Protein AF-B0W2R3-F1 (afdb_monomer_lite)

Organism: Culex quinquefasciatus (NCBI:txid7176)

Foldseek 3Di:
DVVVVVVVVVVVVPDDDDDDDDPPVVVPPPDDDPDDDPDDPPPDDDPPPPPPDDDQDLVNDDPVPHDDPQDPVNVVQVVVVHDDD

Sequence (85 aa):
MVFVRSMLNSAKRIPMIRFRKGGPHLDAAGQSAPAAQAGQAVSGAQPRSVSTGEAIEEWQLPARYRRKPIDDVEIEWINRGGPPA

Radius of gyration: 24.53 Å; chains: 1; bounding box: 42×64×50 Å

pLDDT: mean 73.32, std 16.79, range [43.62, 96.5]

InterPro domains:
  IPR020373 Alpha-ketoglutarate dehydrogenase component 4/YMR-31 [PF10937] (34-82)

Structure (mmCIF, N/CA/C/O backbone):
data_AF-B0W2R3-F1
#
_entry.id   AF-B0W2R3-F1
#
loop_
_atom_site.group_PDB
_atom_site.id
_atom_site.type_symbol
_atom_site.label_atom_id
_atom_site.label_alt_id
_atom_site.label_comp_id
_atom_site.label_asym_id
_atom_site.label_entity_id
_atom_site.label_seq_id
_atom_site.pdbx_PDB_ins_code
_atom_site.Cartn_x
_atom_site.Cartn_y
_atom_site.Cartn_z
_atom_site.occupancy
_atom_site.B_iso_or_equiv
_atom_site.auth_seq_id
_atom_site.auth_comp_id
_atom_site.auth_asym_id
_atom_site.auth_atom_id
_atom_site.pdbx_PDB_model_num
ATOM 1 N N . MET A 1 1 ? -21.232 52.131 16.791 1.00 55.06 1 MET A N 1
ATOM 2 C CA . MET A 1 1 ? -20.244 51.645 17.788 1.00 55.06 1 MET A CA 1
ATOM 3 C C . MET A 1 1 ? -20.376 50.125 17.993 1.00 55.06 1 MET A C 1
ATOM 5 O O . MET A 1 1 ? -20.580 49.660 19.103 1.00 55.06 1 MET A O 1
ATOM 9 N N . VAL A 1 2 ? -20.305 49.331 16.914 1.00 57.47 2 VAL A N 1
ATOM 10 C CA . VAL A 1 2 ? -20.550 47.866 16.953 1.00 57.47 2 VAL A CA 1
ATOM 11 C C . VAL A 1 2 ? -19.251 47.082 16.720 1.00 57.47 2 VAL A C 1
ATOM 13 O O . VAL A 1 2 ? -18.986 46.088 17.391 1.00 57.47 2 VAL A O 1
ATOM 16 N N . PHE A 1 3 ? -18.370 47.606 15.863 1.00 58.84 3 PHE A N 1
ATOM 17 C CA . PHE A 1 3 ? -17.072 47.004 15.544 1.00 58.84 3 PHE A CA 1
ATOM 18 C C . PHE A 1 3 ? -16.114 46.901 16.742 1.00 58.84 3 PHE A C 1
ATOM 20 O O . PHE A 1 3 ? -15.454 45.879 16.909 1.00 58.84 3 PHE A O 1
ATOM 27 N N . VAL A 1 4 ? -16.103 47.896 17.637 1.00 61.16 4 VAL A N 1
ATOM 28 C CA . VAL A 1 4 ? -15.249 47.887 18.843 1.00 61.16 4 VAL A CA 1
ATOM 29 C C . VAL A 1 4 ? -15.622 46.732 19.779 1.00 61.16 4 VAL A C 1
ATOM 31 O O . VAL A 1 4 ? -14.758 46.065 20.342 1.00 61.16 4 VAL A O 1
ATOM 34 N N . ARG A 1 5 ? -16.921 46.433 19.898 1.00 61.34 5 ARG A N 1
ATOM 35 C CA . ARG A 1 5 ? -17.421 45.361 20.768 1.00 61.34 5 ARG A CA 1
ATOM 36 C C . ARG A 1 5 ? -17.096 43.969 20.218 1.00 61.34 5 ARG A C 1
ATOM 38 O O . ARG A 1 5 ? -16.801 43.066 20.996 1.00 61.34 5 ARG A O 1
ATOM 45 N N . SER A 1 6 ? -17.090 43.819 18.891 1.00 63.81 6 SER A N 1
ATOM 46 C CA . SER A 1 6 ? -16.667 42.587 18.209 1.00 63.81 6 SER A CA 1
ATOM 47 C C . SER A 1 6 ? -15.174 42.292 18.417 1.00 63.81 6 SER A C 1
ATOM 49 O O . SER A 1 6 ? -14.803 41.171 18.781 1.00 63.81 6 SER A O 1
ATOM 51 N N . MET A 1 7 ? -14.309 43.306 18.284 1.00 63.97 7 MET A N 1
ATOM 52 C CA . MET A 1 7 ? -12.866 43.137 18.498 1.00 63.97 7 MET A CA 1
ATOM 53 C C . MET A 1 7 ? -12.520 42.794 19.953 1.00 63.97 7 MET A C 1
ATOM 55 O O . MET A 1 7 ? -11.747 41.867 20.196 1.00 63.97 7 MET A O 1
ATOM 59 N N . LEU A 1 8 ? -13.151 43.461 20.927 1.00 65.38 8 LEU A N 1
ATOM 60 C CA . LEU A 1 8 ? -12.948 43.171 22.354 1.00 65.38 8 LEU A CA 1
ATOM 61 C C . LEU A 1 8 ? -13.373 41.742 22.739 1.00 65.38 8 LEU A C 1
ATOM 63 O O . LEU A 1 8 ? -12.734 41.110 23.581 1.00 65.38 8 LEU A O 1
ATOM 67 N N . ASN A 1 9 ? -14.428 41.209 22.118 1.00 65.88 9 ASN A N 1
ATOM 68 C CA . ASN A 1 9 ? -14.856 39.825 22.340 1.00 65.88 9 ASN A CA 1
ATOM 69 C C . ASN A 1 9 ? -13.946 38.802 21.644 1.00 65.88 9 ASN A C 1
ATOM 71 O O . ASN A 1 9 ? -13.742 37.712 22.180 1.00 65.88 9 ASN A O 1
ATOM 75 N N . SER A 1 10 ? -13.376 39.148 20.488 1.00 62.31 10 SER A N 1
ATOM 76 C CA . SER A 1 10 ? -12.458 38.272 19.749 1.00 62.31 10 SER A CA 1
ATOM 77 C C . SER A 1 10 ? -11.134 38.087 20.492 1.00 62.31 10 SER A C 1
ATOM 79 O O . SER A 1 10 ? -10.665 36.961 20.617 1.00 62.31 10 SER A O 1
ATOM 81 N N . ALA A 1 11 ? -1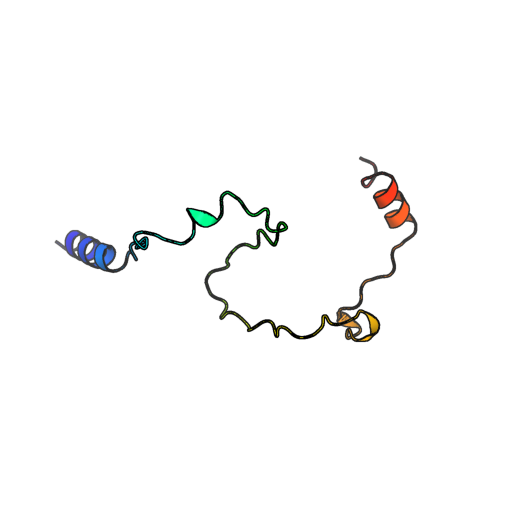0.591 39.150 21.098 1.00 62.88 11 ALA A N 1
ATOM 82 C CA . ALA A 1 11 ? -9.360 39.077 21.892 1.00 62.88 11 ALA A CA 1
ATOM 83 C C . ALA A 1 11 ? -9.455 38.103 23.087 1.00 62.88 11 ALA A C 1
ATOM 85 O O . ALA A 1 11 ? -8.473 37.452 23.431 1.00 62.88 11 ALA A O 1
ATOM 86 N N . LYS A 1 12 ? -10.644 37.935 23.686 1.00 66.69 12 LYS A N 1
ATOM 87 C CA . LYS A 1 12 ? -10.879 36.959 24.771 1.00 66.69 12 LYS A CA 1
ATOM 88 C C . LYS A 1 12 ? -10.886 35.502 24.299 1.00 66.69 12 LYS A C 1
ATOM 90 O O . LYS A 1 12 ? -10.757 34.604 25.124 1.00 66.69 12 LYS A O 1
ATOM 95 N N . ARG A 1 13 ? -11.081 35.262 23.000 1.00 70.75 13 ARG A N 1
ATOM 96 C CA . ARG A 1 13 ? -11.188 33.922 22.404 1.00 70.75 13 ARG A CA 1
ATOM 97 C C . ARG A 1 13 ? -9.920 33.464 21.691 1.00 70.75 13 ARG A C 1
ATOM 99 O O . ARG A 1 13 ? -9.925 32.366 21.153 1.00 70.75 13 ARG A O 1
ATOM 106 N N . ILE A 1 14 ? -8.857 34.268 21.684 1.00 78.06 14 ILE A N 1
ATOM 107 C CA . ILE A 1 14 ? -7.559 33.858 21.144 1.00 78.06 14 ILE A CA 1
ATOM 108 C C . ILE A 1 14 ? -6.820 33.114 22.266 1.00 78.06 14 ILE A C 1
ATOM 110 O O . ILE A 1 14 ? -6.360 33.762 23.211 1.00 78.06 14 ILE A O 1
ATOM 114 N N . PRO A 1 15 ? -6.724 31.770 22.233 1.00 78.25 15 PRO A N 1
ATOM 115 C CA . PRO A 1 15 ? -5.963 31.041 23.236 1.00 78.25 15 PRO A CA 1
ATOM 116 C C . PRO A 1 15 ? -4.489 31.442 23.124 1.00 78.25 15 PRO A C 1
ATOM 118 O O . PRO A 1 15 ? -3.826 31.165 22.127 1.00 78.25 15 PRO A O 1
ATOM 121 N N . MET A 1 16 ? -3.967 32.119 24.146 1.00 79.94 16 MET A N 1
ATOM 122 C CA . MET A 1 16 ? -2.539 32.414 24.221 1.00 79.94 16 MET A CA 1
ATOM 123 C C . MET A 1 16 ? -1.788 31.159 24.652 1.00 79.94 16 MET A C 1
ATOM 125 O O . MET A 1 16 ? -2.087 30.577 25.698 1.00 79.94 16 MET A O 1
ATOM 129 N N . ILE A 1 17 ? -0.779 30.772 23.876 1.00 80.56 17 ILE A N 1
ATOM 130 C CA . ILE A 1 17 ? 0.143 29.700 24.250 1.00 80.56 17 ILE A CA 1
ATOM 131 C C . ILE A 1 17 ? 0.890 30.134 25.521 1.00 80.56 17 ILE A C 1
ATOM 133 O O . ILE A 1 17 ? 1.529 31.187 25.551 1.00 80.56 17 ILE A O 1
ATOM 137 N N . ARG A 1 18 ? 0.799 29.338 26.593 1.00 81.25 18 ARG A N 1
ATOM 138 C CA . ARG A 1 18 ? 1.547 29.546 27.842 1.00 81.25 18 ARG A CA 1
ATOM 139 C C . ARG A 1 18 ? 2.706 28.561 27.886 1.00 81.25 18 ARG A C 1
ATOM 141 O O . ARG A 1 18 ? 2.496 27.362 28.040 1.00 81.25 18 ARG A O 1
ATOM 148 N N . PHE A 1 19 ? 3.928 29.063 27.778 1.00 78.38 19 PHE A N 1
ATOM 149 C CA . PHE A 1 19 ? 5.112 28.233 27.967 1.00 78.38 19 PHE A CA 1
ATOM 150 C C . PHE A 1 19 ? 5.350 27.996 29.460 1.00 78.38 19 PHE A C 1
ATOM 152 O O . PHE A 1 19 ? 5.322 28.932 30.263 1.00 78.38 19 PHE A O 1
ATOM 159 N N . ARG A 1 20 ? 5.599 26.740 29.844 1.00 78.88 20 ARG A N 1
ATOM 160 C CA . ARG A 1 20 ? 6.051 26.413 31.200 1.00 78.88 20 ARG A CA 1
ATOM 161 C C . ARG A 1 20 ? 7.472 26.948 31.380 1.00 78.88 20 ARG A C 1
ATOM 163 O O . ARG A 1 20 ? 8.359 26.614 30.598 1.00 78.88 20 ARG A O 1
ATOM 170 N N . LYS A 1 21 ? 7.703 27.739 32.431 1.00 74.19 21 LYS A N 1
ATOM 171 C CA . LYS A 1 21 ? 9.062 28.108 32.854 1.00 74.19 21 LYS A CA 1
ATOM 172 C C . LYS A 1 21 ? 9.798 26.823 33.259 1.00 74.19 21 LYS A C 1
ATOM 174 O O . LYS A 1 21 ? 9.363 26.150 34.190 1.00 74.19 21 LYS A O 1
ATOM 179 N N . GLY A 1 22 ? 10.861 26.478 32.529 1.00 72.56 22 GLY A N 1
ATOM 180 C CA . GLY A 1 22 ? 11.652 25.259 32.746 1.00 72.56 22 GLY A CA 1
ATOM 181 C C . GLY A 1 22 ? 11.068 23.983 32.125 1.00 72.56 22 GLY A C 1
ATOM 182 O O . GLY A 1 22 ? 11.127 22.929 32.746 1.00 72.56 22 GLY A O 1
ATOM 183 N N . GLY A 1 23 ? 10.444 24.060 30.942 1.00 63.56 23 GLY A N 1
ATOM 184 C CA . GLY A 1 23 ? 10.018 22.861 30.206 1.00 63.56 23 GLY A CA 1
ATOM 185 C C . GLY A 1 23 ? 11.196 21.929 29.853 1.00 63.56 23 GLY A C 1
ATOM 186 O O . GLY A 1 23 ? 12.320 22.410 29.720 1.00 63.56 23 GLY A O 1
ATOM 187 N N . PRO A 1 24 ? 10.945 20.621 29.644 1.00 60.88 24 PRO A N 1
ATOM 188 C CA . PRO A 1 24 ? 11.964 19.558 29.535 1.00 60.88 24 PRO A CA 1
ATOM 189 C C . PRO A 1 24 ? 12.893 19.657 28.308 1.00 60.88 24 PRO A C 1
ATOM 191 O O . PRO A 1 24 ? 13.671 18.751 28.035 1.00 60.88 24 PRO A O 1
ATOM 194 N N . HIS A 1 25 ? 12.818 20.743 27.539 1.00 56.59 25 HIS A N 1
ATOM 195 C CA . HIS A 1 25 ? 13.588 20.910 26.311 1.00 56.59 25 HIS A CA 1
ATOM 196 C C . HIS A 1 25 ? 15.054 21.306 26.547 1.00 56.59 25 HIS A C 1
ATOM 198 O O . HIS A 1 25 ? 15.839 21.260 25.607 1.00 56.59 25 HIS A O 1
ATOM 204 N N . LEU A 1 26 ? 15.452 21.665 27.773 1.00 56.88 26 LEU A N 1
ATOM 205 C CA . LEU A 1 26 ? 16.869 21.922 28.060 1.00 56.88 26 LEU A CA 1
ATOM 206 C C . LEU A 1 26 ? 17.682 20.630 28.245 1.00 56.88 26 LEU A C 1
ATOM 208 O O . LEU A 1 26 ? 18.873 20.635 27.958 1.00 56.88 26 LEU A O 1
ATOM 212 N N . ASP A 1 27 ? 17.038 19.519 28.612 1.00 53.75 27 ASP A N 1
ATOM 213 C CA . ASP A 1 27 ? 17.724 18.235 28.830 1.00 53.75 27 ASP A CA 1
ATOM 214 C C . ASP A 1 27 ? 17.720 17.333 27.579 1.00 53.75 27 ASP A C 1
ATOM 216 O O . ASP A 1 27 ? 18.464 16.358 27.498 1.00 53.75 27 ASP A O 1
ATOM 220 N N . ALA A 1 28 ? 16.920 17.671 26.560 1.00 55.72 28 ALA A N 1
ATOM 221 C CA . ALA A 1 28 ? 16.776 16.878 25.335 1.00 55.72 28 ALA A CA 1
ATOM 222 C C . ALA A 1 28 ? 17.839 17.174 24.254 1.00 55.72 28 ALA A C 1
ATOM 224 O O . ALA A 1 28 ? 17.808 16.563 23.189 1.00 55.72 28 ALA A O 1
ATOM 225 N N . ALA A 1 29 ? 18.795 18.077 24.503 1.00 54.78 29 ALA A N 1
ATOM 226 C CA . ALA A 1 29 ? 19.873 18.380 23.552 1.00 54.78 29 ALA A CA 1
ATOM 227 C C . ALA A 1 29 ? 20.931 17.257 23.427 1.00 54.78 29 ALA A C 1
ATOM 229 O O . ALA A 1 29 ? 21.858 17.384 22.631 1.00 54.78 29 ALA A O 1
ATOM 230 N N . GLY A 1 30 ? 20.808 16.163 24.192 1.00 55.59 30 GLY A N 1
ATOM 231 C CA . GLY A 1 30 ? 21.802 15.084 24.242 1.00 55.59 30 GLY A CA 1
ATOM 232 C C . GLY A 1 30 ? 21.289 13.670 23.963 1.00 55.59 30 GLY A C 1
ATOM 233 O O . GLY A 1 30 ? 22.079 12.734 24.049 1.00 55.59 30 GLY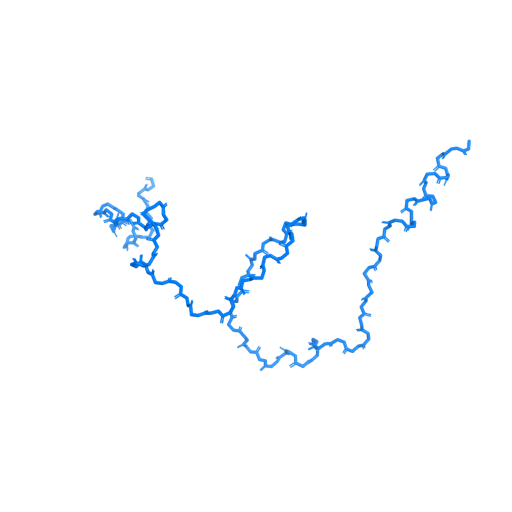 A O 1
ATOM 234 N N . GLN A 1 31 ? 20.007 13.472 23.642 1.00 49.09 31 GLN A N 1
ATOM 235 C CA . GLN A 1 31 ? 19.485 12.147 23.290 1.00 49.09 31 GLN A CA 1
ATOM 236 C C . GLN A 1 31 ? 18.875 12.162 21.893 1.00 49.09 31 GLN A C 1
ATOM 238 O O . GLN A 1 31 ? 17.773 12.657 21.665 1.00 49.09 31 GLN A O 1
ATOM 243 N N . SER A 1 32 ? 19.610 11.576 20.953 1.00 54.38 32 SER A N 1
ATOM 244 C CA . SER A 1 32 ? 19.124 11.144 19.649 1.00 54.38 32 SER A CA 1
ATOM 245 C C . SER A 1 32 ? 18.009 10.106 19.831 1.00 54.38 32 SER A C 1
ATOM 247 O O . SER A 1 32 ? 18.247 8.902 19.872 1.00 54.38 32 SER A O 1
ATOM 249 N N . ALA A 1 33 ? 16.770 10.578 19.956 1.00 55.75 33 ALA A N 1
ATOM 250 C CA . ALA A 1 33 ? 15.592 9.738 19.798 1.00 55.75 33 ALA A CA 1
ATOM 251 C C . ALA A 1 33 ? 15.419 9.388 18.304 1.00 55.75 33 ALA A C 1
ATOM 253 O O . ALA A 1 33 ? 15.626 10.258 17.450 1.00 55.75 33 ALA A O 1
ATOM 254 N N . PRO A 1 34 ? 15.050 8.140 17.957 1.00 51.16 34 PRO A N 1
ATOM 255 C CA . PRO A 1 34 ? 14.800 7.764 16.573 1.00 51.16 34 PRO A CA 1
ATOM 256 C C . PRO A 1 34 ? 13.640 8.597 16.018 1.00 51.16 34 PRO A C 1
ATOM 258 O O . PRO A 1 34 ? 12.649 8.844 16.706 1.00 51.16 34 PRO A O 1
ATOM 261 N N . ALA A 1 35 ? 13.785 9.053 14.773 1.00 56.47 35 ALA A N 1
ATOM 262 C CA . ALA A 1 35 ? 12.821 9.901 14.085 1.00 56.47 35 ALA A CA 1
ATOM 263 C C . ALA A 1 35 ? 11.451 9.207 13.972 1.00 56.47 35 ALA A C 1
ATOM 265 O O . ALA A 1 35 ? 11.197 8.443 13.044 1.00 56.47 35 ALA A O 1
ATOM 266 N N . ALA A 1 36 ? 10.553 9.494 14.913 1.00 51.03 36 ALA A N 1
ATOM 267 C CA . ALA A 1 36 ? 9.154 9.116 14.838 1.00 51.03 36 ALA A CA 1
ATOM 268 C C . ALA A 1 36 ? 8.309 10.344 14.471 1.00 51.03 36 ALA A C 1
ATOM 270 O O . ALA A 1 36 ? 8.048 11.223 15.286 1.00 51.03 36 ALA A O 1
ATOM 271 N N . GLN A 1 37 ? 7.871 10.327 13.211 1.00 47.91 37 GLN A N 1
ATOM 272 C CA . GLN A 1 37 ? 6.587 10.836 12.727 1.00 47.91 37 GLN A CA 1
ATOM 273 C C . GLN A 1 37 ? 6.387 12.358 12.731 1.00 47.91 37 GLN A C 1
ATOM 275 O O . GLN A 1 37 ? 5.746 12.951 13.596 1.00 47.91 37 GLN A O 1
ATOM 280 N N . ALA A 1 38 ? 6.778 12.965 11.607 1.00 53.47 38 ALA A N 1
ATOM 281 C CA . ALA A 1 38 ? 6.039 14.091 11.052 1.00 53.47 38 ALA A CA 1
ATOM 282 C C . ALA A 1 38 ? 4.638 13.605 10.623 1.00 53.47 38 ALA A C 1
ATOM 284 O O . ALA A 1 38 ? 4.437 13.142 9.503 1.00 53.47 38 ALA A O 1
ATOM 285 N N . GLY A 1 39 ? 3.675 13.660 11.542 1.00 49.56 39 GLY A N 1
ATOM 286 C CA . GLY A 1 39 ? 2.256 13.430 11.279 1.00 49.56 39 GLY A CA 1
ATOM 287 C C . GLY A 1 39 ? 1.477 14.693 11.615 1.00 49.56 39 GLY A C 1
ATOM 288 O O . GLY A 1 39 ? 1.399 15.084 12.776 1.00 49.56 39 GLY A O 1
ATOM 289 N N . GLN A 1 40 ? 0.942 15.354 10.591 1.00 45.72 40 GLN A N 1
ATOM 290 C CA . GLN A 1 40 ? 0.121 16.557 10.710 1.00 45.72 40 GLN A CA 1
ATOM 291 C C . GLN A 1 40 ? -0.998 16.361 11.741 1.00 45.72 40 GLN A C 1
ATOM 293 O O . GLN A 1 40 ? -1.844 15.478 11.607 1.00 45.72 40 GLN A O 1
ATOM 298 N N . ALA A 1 41 ? -1.015 17.219 12.760 1.00 43.62 41 ALA A N 1
ATOM 299 C CA . ALA A 1 41 ? -2.124 17.317 13.692 1.00 43.62 41 ALA A CA 1
ATOM 300 C C . ALA A 1 41 ? -3.339 17.908 12.963 1.00 43.62 41 ALA A C 1
ATOM 302 O O . ALA A 1 41 ? -3.458 19.122 12.798 1.00 43.62 41 ALA A O 1
ATOM 303 N N . VAL A 1 42 ? -4.252 17.043 12.519 1.00 49.00 42 VAL A N 1
ATOM 304 C CA . VAL A 1 42 ? -5.604 17.455 12.136 1.00 49.00 42 VAL A CA 1
ATOM 305 C C . VAL A 1 42 ? -6.372 17.691 13.436 1.00 49.00 42 VAL A C 1
ATOM 307 O O . VAL A 1 42 ? -6.796 16.753 14.113 1.00 49.00 42 VAL A O 1
ATOM 310 N N . SER A 1 43 ? -6.487 18.958 13.828 1.00 52.97 43 SER A N 1
ATOM 311 C CA . SER A 1 43 ? -7.244 19.402 14.999 1.00 52.97 43 SER A CA 1
ATOM 312 C C . SER A 1 43 ? -8.710 18.966 14.886 1.00 52.97 43 SER A C 1
ATOM 314 O O . SER A 1 43 ? -9.475 19.569 14.140 1.00 52.97 43 SER A O 1
ATOM 316 N N . GLY A 1 44 ? -9.107 17.920 15.617 1.00 55.72 44 GLY A N 1
ATOM 317 C CA . GLY A 1 44 ? -10.516 17.516 15.729 1.00 55.72 44 GLY A CA 1
ATOM 318 C C . GLY A 1 44 ? -10.779 16.031 15.981 1.00 55.72 44 GLY A C 1
ATOM 319 O O . GLY A 1 44 ? -11.881 15.685 16.396 1.00 55.72 44 GLY A O 1
ATOM 320 N N . ALA A 1 45 ? -9.801 15.144 15.786 1.00 58.94 45 ALA A N 1
ATOM 321 C CA . ALA A 1 45 ? -9.968 13.736 16.137 1.00 58.94 45 ALA A CA 1
ATOM 322 C C . ALA A 1 45 ? -9.524 13.498 17.585 1.00 58.94 45 ALA A C 1
ATOM 324 O O . ALA A 1 45 ? -8.362 13.699 17.933 1.00 58.94 45 ALA A O 1
ATOM 325 N N . GLN A 1 46 ? -10.460 13.060 18.428 1.00 61.66 46 GLN A N 1
ATOM 326 C CA . GLN A 1 46 ? -10.183 12.515 19.757 1.00 61.66 46 GLN A CA 1
ATOM 327 C C . GLN A 1 46 ? -9.020 11.514 19.635 1.00 61.66 46 GLN A C 1
ATOM 329 O O . GLN A 1 46 ? -9.091 10.654 18.749 1.00 61.66 46 GLN A O 1
ATOM 334 N N . PRO A 1 47 ? -7.947 11.619 20.444 1.00 56.84 47 PRO A N 1
ATOM 335 C CA . PRO A 1 47 ? -6.823 10.702 20.339 1.00 56.84 47 PRO A CA 1
ATOM 336 C C . PRO A 1 47 ? -7.354 9.304 20.639 1.00 56.84 47 PRO A C 1
ATOM 338 O O . PRO A 1 47 ? -7.659 8.973 21.785 1.00 56.84 47 PRO A O 1
ATOM 341 N N . ARG A 1 48 ? -7.540 8.490 19.594 1.00 67.44 48 ARG A N 1
ATOM 342 C CA . ARG A 1 48 ? -7.789 7.064 19.779 1.00 67.44 48 ARG A CA 1
ATOM 343 C C . ARG A 1 48 ? -6.568 6.561 20.528 1.00 67.44 48 ARG A C 1
ATOM 345 O O . ARG A 1 48 ? -5.458 6.718 20.024 1.00 67.44 48 ARG A O 1
ATOM 352 N N . SER A 1 49 ? -6.760 6.034 21.737 1.00 62.69 49 SER A N 1
ATOM 353 C CA . SER A 1 49 ? -5.670 5.384 22.453 1.00 62.69 49 SER A CA 1
ATOM 354 C C . SER A 1 49 ? -5.191 4.248 21.561 1.00 62.69 49 SER A C 1
ATOM 356 O O . SER A 1 49 ? -5.886 3.245 21.393 1.00 62.69 49 SER A O 1
ATOM 358 N N . VAL A 1 50 ? -4.047 4.441 20.918 1.00 66.50 50 VAL A N 1
ATOM 359 C CA . VAL A 1 50 ? -3.348 3.356 20.251 1.00 66.50 50 VAL A CA 1
ATOM 360 C C . VAL A 1 50 ? -2.937 2.430 21.386 1.00 66.50 50 VAL A C 1
ATOM 362 O O . VAL A 1 50 ? -2.146 2.820 22.244 1.00 66.50 50 VAL A O 1
ATOM 365 N N . SER A 1 51 ? -3.576 1.265 21.481 1.00 67.94 51 SER A N 1
ATOM 366 C CA . SER A 1 51 ? -3.222 0.277 22.493 1.00 67.94 51 SER A CA 1
ATOM 367 C C . SER A 1 51 ? -1.745 -0.057 22.322 1.00 67.94 51 SER A C 1
ATOM 369 O O . SER A 1 51 ? -1.339 -0.466 21.236 1.00 67.94 51 SER A O 1
ATOM 371 N N . THR A 1 52 ? -0.954 0.096 23.380 1.00 70.50 52 THR A N 1
ATOM 372 C CA . THR A 1 52 ? 0.475 -0.255 23.438 1.00 70.50 52 THR A CA 1
ATOM 373 C C . THR A 1 52 ? 0.689 -1.776 23.498 1.00 70.50 52 THR A C 1
ATOM 375 O O . THR A 1 52 ? 1.541 -2.255 24.240 1.00 70.50 52 THR A O 1
ATOM 378 N N . GLY A 1 53 ? -0.159 -2.540 22.807 1.00 78.31 53 GLY A N 1
ATOM 379 C CA . GLY A 1 53 ? -0.027 -3.985 22.661 1.00 78.31 53 GLY A CA 1
ATOM 380 C C . GLY A 1 53 ? 1.004 -4.339 21.594 1.00 78.31 53 GLY A C 1
ATOM 381 O O . GLY A 1 53 ? 1.525 -3.459 20.906 1.00 78.31 53 GLY A O 1
ATOM 382 N N . GLU A 1 54 ? 1.284 -5.633 21.456 1.00 83.94 54 GLU A N 1
ATOM 383 C CA . GLU A 1 54 ? 2.089 -6.148 20.348 1.00 83.94 54 GLU A CA 1
ATOM 384 C C . GLU A 1 54 ? 1.507 -5.698 19.002 1.00 83.94 54 GLU A C 1
ATOM 386 O O . GLU A 1 54 ? 0.289 -5.566 18.835 1.00 83.94 54 GLU A O 1
ATOM 391 N N . ALA A 1 55 ? 2.395 -5.412 18.049 1.00 85.81 55 ALA A N 1
ATOM 392 C CA . ALA A 1 55 ? 1.985 -5.019 16.713 1.00 85.81 55 ALA A CA 1
ATOM 393 C C . ALA A 1 55 ? 1.213 -6.165 16.041 1.00 85.81 55 ALA A C 1
ATOM 395 O O . ALA A 1 55 ? 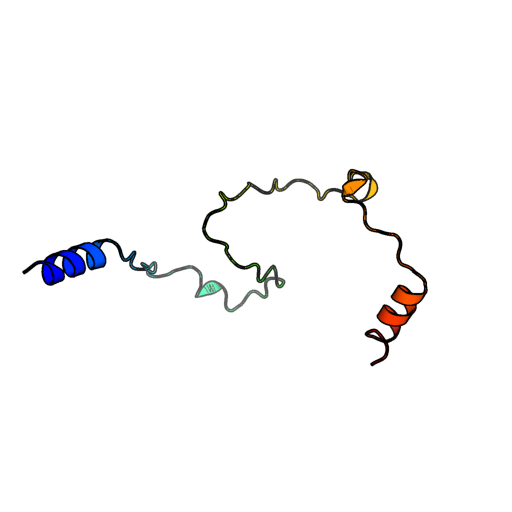1.519 -7.340 16.220 1.00 85.81 55 ALA A O 1
ATOM 396 N N . ILE A 1 56 ? 0.194 -5.811 15.261 1.00 90.00 56 ILE A N 1
ATOM 397 C CA . ILE A 1 56 ? -0.600 -6.789 14.519 1.00 90.00 56 ILE A CA 1
ATOM 398 C C . ILE A 1 56 ? 0.221 -7.263 13.318 1.00 90.00 56 ILE A C 1
ATOM 400 O O . ILE A 1 56 ? 0.605 -6.457 12.469 1.00 90.00 56 ILE A O 1
ATOM 404 N N . GLU A 1 57 ? 0.435 -8.571 13.231 1.00 91.06 57 GLU A N 1
ATOM 405 C CA . GLU A 1 57 ? 1.157 -9.202 12.125 1.00 91.06 57 GLU A CA 1
ATOM 406 C C . GLU A 1 57 ? 0.293 -9.338 10.862 1.00 91.06 57 GLU A C 1
ATOM 408 O O . GLU A 1 57 ? -0.932 -9.440 10.930 1.00 91.06 57 GLU A O 1
ATOM 413 N N . GLU A 1 58 ? 0.916 -9.419 9.684 1.00 89.56 58 GLU A N 1
ATOM 414 C CA . GLU A 1 58 ? 0.206 -9.430 8.391 1.00 89.56 58 GLU A CA 1
ATOM 415 C C . GLU A 1 58 ? -0.829 -10.559 8.247 1.00 89.56 58 GLU A C 1
ATOM 417 O O . GLU A 1 58 ? -1.912 -10.360 7.691 1.00 89.56 58 GLU A O 1
ATOM 422 N N . TRP A 1 59 ? -0.546 -11.736 8.803 1.00 90.56 59 TRP A N 1
ATOM 423 C CA . TRP A 1 59 ? -1.472 -12.871 8.780 1.00 90.56 59 TRP A CA 1
ATOM 424 C C . TRP A 1 59 ? -2.725 -12.642 9.642 1.00 90.56 59 TRP A C 1
ATOM 426 O O . TRP A 1 59 ? -3.769 -13.240 9.371 1.00 90.56 59 TRP A O 1
ATOM 436 N N . GLN A 1 60 ? -2.647 -11.750 10.635 1.00 93.88 60 GLN A N 1
ATOM 437 C CA . GLN A 1 60 ? -3.769 -11.346 11.485 1.00 93.88 60 GLN A CA 1
ATOM 438 C C . GLN A 1 60 ? -4.637 -10.268 10.819 1.00 93.88 60 GLN A C 1
ATOM 440 O O . GLN A 1 60 ? -5.773 -10.042 11.245 1.00 93.88 60 GLN A O 1
ATOM 445 N N . LEU A 1 61 ? -4.142 -9.594 9.768 1.00 91.50 61 LEU A N 1
ATOM 446 C CA . LEU A 1 61 ? -4.896 -8.534 9.106 1.00 91.50 61 LEU A CA 1
ATOM 447 C C . LEU A 1 61 ? -6.100 -9.109 8.332 1.00 91.50 61 LEU A C 1
ATOM 449 O O . LEU A 1 61 ? -5.956 -10.042 7.526 1.00 91.50 61 LEU A O 1
ATOM 453 N N . PRO A 1 62 ? -7.295 -8.503 8.491 1.00 95.31 62 PRO A N 1
ATOM 454 C CA . PRO A 1 62 ? -8.434 -8.768 7.622 1.00 95.31 62 PRO A CA 1
ATOM 455 C C . PRO A 1 62 ? -8.086 -8.547 6.147 1.00 95.31 62 PRO A C 1
ATOM 457 O O . PRO A 1 62 ? -7.348 -7.623 5.811 1.00 95.31 62 PRO A O 1
ATOM 460 N N . ALA A 1 63 ? -8.698 -9.333 5.253 1.00 91.75 63 ALA A N 1
ATOM 461 C CA . ALA A 1 63 ? -8.373 -9.346 3.821 1.00 91.75 63 ALA A CA 1
ATOM 462 C C . ALA A 1 63 ? -8.367 -7.956 3.157 1.00 91.75 63 ALA A C 1
ATOM 464 O O . ALA A 1 63 ? -7.513 -7.675 2.327 1.00 91.75 63 ALA A O 1
ATOM 465 N N . ARG A 1 64 ? -9.267 -7.056 3.573 1.00 94.88 64 ARG A N 1
ATOM 466 C CA . ARG A 1 64 ? -9.369 -5.684 3.044 1.00 94.88 64 ARG A CA 1
ATOM 467 C C . ARG A 1 64 ? -8.169 -4.777 3.350 1.00 94.88 64 ARG A C 1
ATOM 469 O O . ARG A 1 64 ? -8.041 -3.735 2.720 1.00 94.88 64 ARG A O 1
ATOM 476 N N . TYR A 1 65 ? -7.347 -5.134 4.337 1.00 94.31 65 TYR A N 1
ATOM 477 C CA . TYR A 1 65 ? -6.160 -4.374 4.743 1.00 94.31 65 TYR A CA 1
ATOM 478 C C . TYR A 1 65 ? -4.849 -5.092 4.420 1.00 94.31 65 TYR A C 1
ATOM 480 O O . TYR A 1 65 ? -3.783 -4.555 4.710 1.00 94.31 65 TYR A O 1
ATOM 488 N N . ARG A 1 66 ? -4.907 -6.299 3.847 1.00 93.56 66 ARG A N 1
ATOM 489 C CA . ARG A 1 66 ? -3.700 -7.002 3.413 1.00 93.56 66 ARG A CA 1
ATOM 490 C C . ARG A 1 66 ? -3.035 -6.230 2.284 1.00 93.56 66 ARG A C 1
ATOM 492 O O . ARG A 1 66 ? -3.712 -5.615 1.455 1.00 93.56 66 ARG A O 1
ATOM 499 N N . ARG A 1 67 ? -1.706 -6.265 2.257 1.00 92.75 67 ARG A N 1
ATOM 500 C CA . ARG A 1 67 ? -0.944 -5.653 1.173 1.00 92.75 67 ARG A CA 1
ATOM 501 C C . ARG A 1 67 ? -1.199 -6.435 -0.112 1.00 92.75 67 ARG A C 1
ATOM 503 O O . ARG A 1 67 ? -1.477 -7.634 -0.087 1.00 92.75 67 ARG A O 1
ATOM 510 N N . LYS A 1 68 ? -1.128 -5.739 -1.242 1.00 92.12 68 LYS A N 1
ATOM 511 C CA . LYS A 1 68 ? -1.124 -6.407 -2.543 1.00 92.12 68 LYS A CA 1
ATOM 512 C C . LYS A 1 68 ? 0.237 -7.091 -2.741 1.00 92.12 68 LYS A C 1
ATOM 514 O O . LYS A 1 68 ? 1.238 -6.519 -2.302 1.00 92.12 68 LYS A O 1
ATOM 519 N N . PRO A 1 69 ? 0.281 -8.276 -3.375 1.00 93.12 69 PRO A N 1
ATOM 520 C CA . PRO A 1 69 ? 1.532 -8.838 -3.873 1.00 93.12 69 PRO A CA 1
ATOM 521 C C . PRO A 1 69 ? 2.228 -7.832 -4.791 1.00 93.12 69 PRO A C 1
ATOM 523 O O . PRO A 1 69 ? 1.546 -7.132 -5.539 1.00 93.12 69 PRO A O 1
ATOM 526 N N . ILE A 1 70 ? 3.555 -7.754 -4.698 1.00 94.19 70 ILE A N 1
ATOM 527 C CA . ILE A 1 70 ? 4.360 -6.871 -5.549 1.00 94.19 70 ILE A CA 1
ATOM 528 C C . ILE A 1 70 ? 4.434 -7.492 -6.945 1.00 94.19 70 ILE A C 1
ATOM 530 O O . ILE A 1 70 ? 4.701 -8.689 -7.063 1.00 94.19 70 ILE A O 1
ATOM 534 N N . ASP A 1 71 ? 4.189 -6.681 -7.970 1.00 96.19 71 ASP A N 1
ATOM 535 C CA . ASP A 1 71 ? 4.281 -7.091 -9.376 1.00 96.19 71 ASP A CA 1
ATOM 536 C C . ASP A 1 71 ? 5.721 -6.985 -9.918 1.00 96.19 71 ASP A C 1
ATOM 538 O O . ASP A 1 71 ? 6.515 -6.183 -9.427 1.00 96.19 71 ASP A O 1
ATOM 542 N N . ASP A 1 72 ? 6.065 -7.733 -10.968 1.00 95.81 72 ASP A N 1
ATOM 543 C CA . ASP A 1 72 ? 7.426 -7.761 -11.538 1.00 95.81 72 ASP A CA 1
ATOM 544 C C . ASP A 1 72 ? 7.878 -6.370 -12.017 1.00 95.81 72 ASP A C 1
ATOM 546 O O . ASP A 1 72 ? 9.017 -5.950 -11.800 1.00 95.81 72 ASP A O 1
ATOM 550 N N . VAL A 1 73 ? 6.955 -5.606 -12.607 1.00 95.00 73 VAL A N 1
ATOM 551 C CA . VAL A 1 73 ? 7.200 -4.223 -1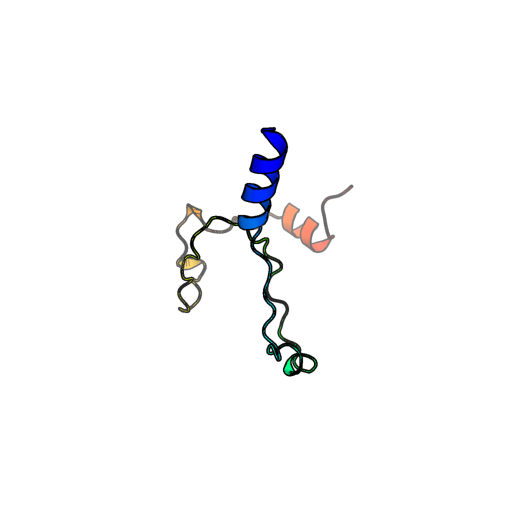3.039 1.00 95.00 73 VAL A CA 1
ATOM 552 C C . VAL A 1 73 ? 7.485 -3.310 -11.845 1.00 95.00 73 VAL A C 1
ATOM 554 O O . VAL A 1 73 ? 8.389 -2.473 -11.899 1.00 95.00 73 VAL A O 1
ATOM 557 N N . GLU A 1 74 ? 6.747 -3.479 -10.745 1.00 93.75 74 GLU A N 1
ATOM 558 C CA . GLU A 1 74 ? 6.983 -2.721 -9.514 1.00 93.75 74 GLU A CA 1
ATOM 559 C C . GLU A 1 74 ? 8.342 -3.076 -8.907 1.00 93.75 74 GLU A C 1
ATOM 561 O O . GLU A 1 74 ? 9.054 -2.176 -8.459 1.00 93.75 74 GLU A O 1
ATOM 566 N N . ILE A 1 75 ? 8.741 -4.353 -8.940 1.00 95.38 75 ILE A N 1
ATOM 567 C CA . ILE A 1 75 ? 10.074 -4.796 -8.504 1.00 95.38 75 ILE A CA 1
ATOM 568 C C . ILE A 1 75 ? 11.157 -4.074 -9.311 1.00 95.38 75 ILE A C 1
ATOM 570 O O . ILE A 1 75 ? 12.106 -3.539 -8.730 1.00 95.38 75 ILE A O 1
ATOM 574 N N . GLU A 1 76 ? 11.021 -4.010 -10.638 1.00 96.12 76 GLU A N 1
ATOM 575 C CA . GLU A 1 76 ? 11.967 -3.276 -11.481 1.00 96.12 76 GLU A CA 1
ATOM 576 C C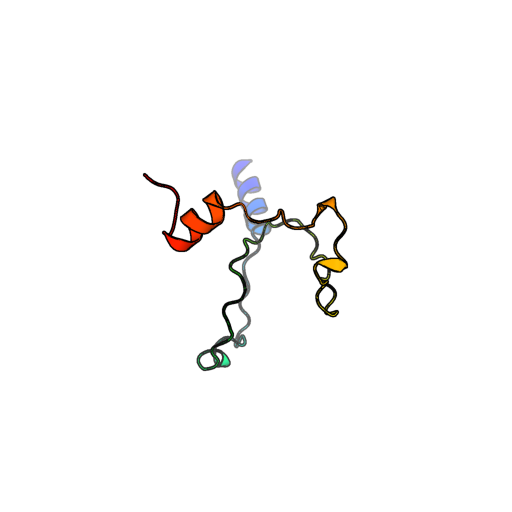 . GLU A 1 76 ? 12.017 -1.786 -11.143 1.00 96.12 76 GLU A C 1
ATOM 578 O O . GLU A 1 76 ? 13.108 -1.219 -11.046 1.00 96.12 76 GLU A O 1
ATOM 583 N N . TRP A 1 77 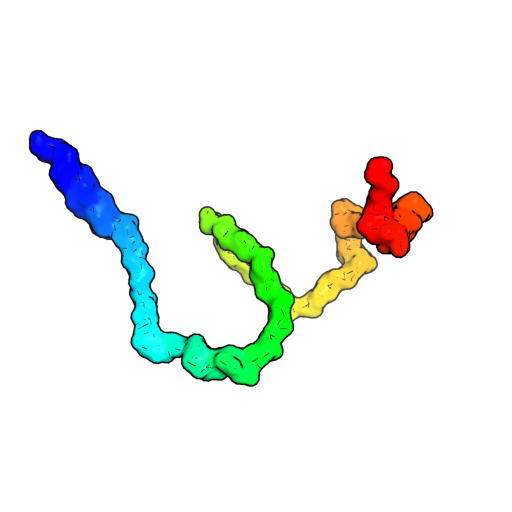? 10.864 -1.143 -10.949 1.00 96.50 77 TRP A N 1
ATOM 584 C CA . TRP A 1 77 ? 10.805 0.272 -10.581 1.00 96.50 77 TRP A CA 1
ATOM 585 C C . TRP A 1 77 ? 11.421 0.533 -9.210 1.00 96.50 77 TRP A C 1
ATOM 587 O O . TRP A 1 77 ? 12.148 1.510 -9.058 1.00 96.50 77 TRP A O 1
ATOM 597 N N . ILE A 1 78 ? 11.208 -0.345 -8.230 1.00 94.50 78 ILE A N 1
ATOM 598 C CA . ILE A 1 78 ? 11.851 -0.246 -6.913 1.00 94.50 78 ILE A CA 1
ATOM 599 C C . ILE A 1 78 ? 13.372 -0.357 -7.059 1.00 94.50 78 ILE A C 1
ATOM 601 O O . ILE A 1 78 ? 14.099 0.475 -6.517 1.00 94.50 78 ILE A O 1
ATOM 605 N N . ASN A 1 79 ? 13.856 -1.329 -7.837 1.00 94.81 79 ASN A N 1
ATOM 606 C CA . ASN A 1 79 ? 15.290 -1.532 -8.059 1.00 94.81 79 ASN A CA 1
ATOM 607 C C . ASN A 1 79 ? 15.941 -0.384 -8.849 1.00 94.81 79 ASN A C 1
ATOM 609 O O . ASN A 1 79 ? 17.100 -0.050 -8.603 1.00 94.81 79 ASN A O 1
ATOM 613 N N . ARG A 1 80 ? 15.215 0.226 -9.795 1.00 94.69 80 ARG A N 1
ATOM 614 C CA . ARG A 1 80 ? 15.687 1.367 -10.601 1.00 94.69 80 ARG A CA 1
ATOM 615 C C . ARG A 1 80 ? 15.478 2.731 -9.933 1.00 94.69 80 ARG A C 1
ATOM 617 O O . ARG A 1 80 ? 16.056 3.708 -10.397 1.00 94.69 80 ARG A O 1
ATOM 624 N N . GLY A 1 81 ? 14.685 2.813 -8.865 1.00 93.56 81 GLY A N 1
ATOM 625 C CA . GLY A 1 81 ? 14.377 4.066 -8.166 1.00 93.56 81 GLY A CA 1
ATOM 626 C C . GLY A 1 81 ? 13.200 4.864 -8.743 1.00 93.56 81 GLY A C 1
ATOM 627 O O . GLY A 1 81 ? 13.056 6.044 -8.431 1.00 93.56 81 GLY A O 1
ATOM 628 N N . GLY A 1 82 ? 12.352 4.244 -9.562 1.00 91.62 82 GLY A N 1
ATOM 629 C CA . GLY A 1 82 ? 11.113 4.830 -10.066 1.00 91.62 82 GLY A CA 1
ATOM 630 C C . GLY A 1 82 ? 10.711 4.324 -11.456 1.00 91.62 82 GLY A C 1
ATOM 631 O O . GLY A 1 82 ? 11.451 3.559 -12.084 1.00 91.62 82 GLY A O 1
ATOM 632 N N . PRO A 1 83 ? 9.532 4.744 -11.947 1.00 91.06 83 PRO A N 1
ATOM 633 C CA . PRO A 1 83 ? 9.115 4.520 -13.327 1.00 91.06 83 PRO A CA 1
ATOM 634 C C . PRO A 1 83 ? 10.038 5.239 -14.328 1.00 91.06 83 PRO A C 1
ATOM 636 O O . PRO A 1 83 ? 10.651 6.250 -13.972 1.00 91.06 83 PRO A O 1
ATOM 639 N N . PRO A 1 84 ? 10.127 4.762 -15.584 1.00 85.00 84 PRO A N 1
ATOM 640 C CA . PRO A 1 84 ? 10.789 5.513 -16.647 1.00 85.00 84 PRO A CA 1
ATOM 641 C C . PRO A 1 84 ? 10.099 6.875 -16.847 1.00 85.00 84 PRO A C 1
ATOM 643 O O . PRO A 1 84 ? 8.871 6.956 -16.786 1.00 85.00 84 PRO A O 1
ATOM 646 N N . ALA A 1 85 ? 10.904 7.923 -17.043 1.00 78.25 85 ALA A N 1
ATOM 647 C CA . ALA A 1 85 ? 10.443 9.290 -17.299 1.00 78.25 85 ALA A CA 1
ATOM 648 C C . ALA A 1 85 ? 9.883 9.468 -18.717 1.00 78.25 85 ALA A C 1
ATOM 650 O O . ALA A 1 85 ? 10.386 8.782 -19.639 1.00 78.25 85 ALA A O 1
#

Secondary structure (DSSP, 8-state):
--HHHHHHHHHTTS----PPTT-GGGTGGG------------TT--------SPPPPGGGS-GGGSPPPPPHHHHHHHHHTSS--